Protein AF-A0A3A0BES1-F1 (afdb_monomer_lite)

Foldseek 3Di:
DDDPPQPDDPLLVLCQPDDLDSSDDLVVLLVQLLVCLVVLPLVSLQSSLVSQLVSQQRNPDPPDDSVNSNLVSLLVSLLSQQLSQCVVVVDDSVVSNVRSPDPPDDGDSSSVSSCVSNVDDPDDDPPPPPPDD

Sequence (133 aa):
MTERGGSDLPILDRIMTAGQTLGVSRREISNEISRLASENDIAGMQTLFNAYKNWELREREASVSEEVTEELAYRNFDVVARVADGLEEGDEDLVAMAKAVRRGQGIGKITKFYRNAVSYEPPKQRTDNFYDN

Radius of gyration: 16.31 Å; chains: 1; bounding box: 41×47×42 Å

pLDDT: mean 85.75, std 16.67, range [36.25, 97.94]

Secondary structure (DSSP, 8-state):
-----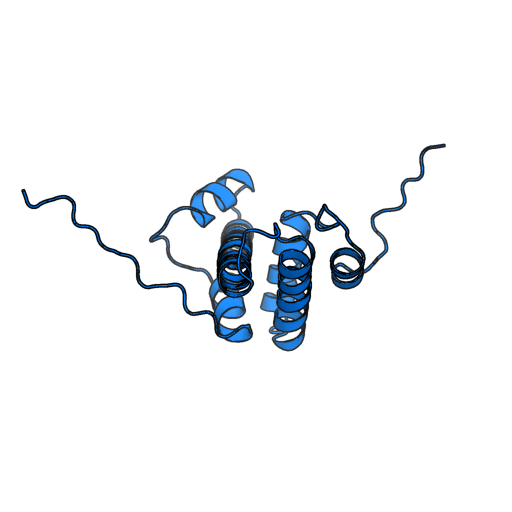-SSS-HHHHHHH-SSS-SS-HHHHHHHHHHHHHHT-HHHHHHHHHHHHHHHHHH--TTS-HHHHHHHHHHHHHHHHHHHHHHHTT--HHHHHHHHHSTTSPP-HHHHHHHHHTT--PPPP--------

Structure (mmCIF, N/CA/C/O backbone):
data_AF-A0A3A0BES1-F1
#
_entry.id   AF-A0A3A0BES1-F1
#
loop_
_atom_site.group_PDB
_atom_site.id
_atom_site.type_symbol
_atom_site.label_atom_id
_atom_site.label_alt_id
_atom_site.label_comp_id
_atom_site.label_asym_id
_atom_site.label_entity_id
_atom_site.label_seq_id
_atom_site.pdbx_PDB_ins_code
_atom_site.Cartn_x
_atom_site.Cartn_y
_atom_site.Cartn_z
_atom_site.occupancy
_atom_site.B_iso_or_equiv
_atom_site.auth_seq_id
_atom_site.auth_comp_id
_atom_site.auth_asym_id
_atom_site.auth_atom_id
_atom_site.pdbx_PDB_model_num
ATOM 1 N N . MET A 1 1 ? 11.349 -34.740 2.207 1.00 36.25 1 MET A N 1
ATOM 2 C CA . MET A 1 1 ? 11.328 -33.690 3.243 1.00 36.25 1 MET A CA 1
ATOM 3 C C . MET A 1 1 ? 11.212 -32.377 2.501 1.00 36.25 1 MET A C 1
ATOM 5 O O . MET A 1 1 ? 12.163 -32.000 1.839 1.00 36.25 1 MET A O 1
ATOM 9 N N . THR A 1 2 ? 10.021 -31.786 2.468 1.00 37.75 2 THR A N 1
ATOM 10 C CA . THR A 1 2 ? 9.768 -30.558 1.703 1.00 37.75 2 THR A CA 1
ATOM 11 C C . THR A 1 2 ? 9.922 -29.389 2.660 1.00 37.75 2 THR A C 1
ATOM 13 O O . THR A 1 2 ? 9.210 -29.323 3.663 1.00 37.75 2 THR A O 1
ATOM 16 N N . GLU A 1 3 ? 10.901 -28.532 2.392 1.00 40.44 3 GLU A N 1
ATOM 17 C CA . GLU A 1 3 ? 11.238 -27.365 3.199 1.00 40.44 3 GLU A CA 1
ATOM 18 C C . GLU A 1 3 ? 10.018 -26.442 3.329 1.00 40.44 3 GLU A C 1
ATOM 20 O O . GLU A 1 3 ? 9.596 -25.780 2.384 1.00 40.44 3 GLU A O 1
ATOM 25 N N . ARG A 1 4 ? 9.421 -26.415 4.524 1.00 41.97 4 ARG A N 1
ATOM 26 C CA . ARG A 1 4 ? 8.535 -25.336 4.966 1.00 41.97 4 ARG A CA 1
ATOM 27 C C . ARG A 1 4 ? 9.425 -24.194 5.455 1.00 41.97 4 ARG A C 1
ATOM 29 O O . ARG A 1 4 ? 9.621 -24.046 6.653 1.00 41.97 4 ARG A O 1
ATOM 36 N N . GLY A 1 5 ? 10.014 -23.446 4.531 1.00 41.59 5 GLY A N 1
ATOM 37 C CA . GLY A 1 5 ? 10.837 -22.277 4.840 1.00 41.59 5 GLY A CA 1
ATOM 38 C C . GLY A 1 5 ? 10.289 -21.058 4.118 1.00 41.59 5 GLY A C 1
ATOM 39 O O . GLY A 1 5 ? 10.740 -20.753 3.023 1.00 41.59 5 GLY A O 1
ATOM 40 N N . GLY A 1 6 ? 9.278 -20.394 4.683 1.00 42.06 6 GLY A N 1
ATOM 41 C CA . GLY A 1 6 ? 8.681 -19.222 4.030 1.00 42.06 6 GLY A CA 1
ATOM 42 C C . GLY A 1 6 ? 8.137 -18.127 4.947 1.00 42.06 6 GLY A C 1
ATOM 43 O O . GLY A 1 6 ? 7.730 -17.093 4.431 1.00 42.06 6 GLY A O 1
ATOM 44 N N . SER A 1 7 ? 8.112 -18.311 6.272 1.00 55.12 7 SER A N 1
ATOM 45 C CA . SER A 1 7 ? 7.360 -17.422 7.177 1.00 55.12 7 SER A CA 1
ATOM 46 C C . SER A 1 7 ? 8.183 -16.599 8.171 1.00 55.12 7 SER A C 1
ATOM 48 O O . SER A 1 7 ? 7.583 -15.803 8.883 1.00 55.12 7 SER A O 1
ATOM 50 N N . ASP A 1 8 ? 9.508 -16.749 8.233 1.00 60.59 8 ASP A N 1
ATOM 51 C CA . ASP A 1 8 ? 10.291 -16.165 9.343 1.00 60.59 8 ASP A CA 1
ATOM 52 C C . ASP A 1 8 ? 10.997 -14.845 8.995 1.00 60.59 8 ASP A C 1
ATOM 54 O O . ASP A 1 8 ? 11.545 -14.185 9.876 1.00 60.59 8 ASP A O 1
ATOM 58 N N . LEU A 1 9 ? 10.983 -14.434 7.723 1.00 66.88 9 LEU A N 1
ATOM 59 C CA . LEU A 1 9 ? 11.556 -13.153 7.308 1.00 66.88 9 LEU A CA 1
ATOM 60 C C . LEU A 1 9 ? 10.520 -12.022 7.434 1.00 66.88 9 LEU A C 1
ATOM 62 O O . LEU A 1 9 ? 9.371 -12.213 7.013 1.00 66.88 9 LEU A O 1
ATOM 66 N N . PRO A 1 10 ? 10.916 -10.839 7.948 1.00 84.12 10 PRO A N 1
ATOM 67 C CA . PRO A 1 10 ? 10.085 -9.641 7.936 1.00 84.12 10 PRO A CA 1
ATOM 68 C C . PRO A 1 10 ? 9.488 -9.361 6.553 1.00 84.12 10 PRO A C 1
ATOM 70 O O . PRO A 1 10 ? 10.116 -9.608 5.520 1.00 84.12 10 PRO A O 1
ATOM 73 N N . ILE A 1 11 ? 8.272 -8.807 6.528 1.00 89.88 11 ILE A N 1
ATOM 74 C CA . ILE A 1 11 ? 7.532 -8.542 5.283 1.00 89.88 11 ILE A CA 1
ATOM 75 C C . ILE A 1 11 ? 8.349 -7.699 4.290 1.00 89.88 11 ILE A C 1
ATOM 77 O O . ILE A 1 11 ? 8.342 -7.975 3.093 1.00 89.88 11 ILE A O 1
ATOM 81 N N . LEU A 1 12 ? 9.116 -6.728 4.796 1.00 86.81 12 LEU A N 1
ATOM 82 C CA . LEU A 1 12 ? 9.978 -5.865 3.991 1.00 86.81 12 LEU A CA 1
ATOM 83 C C . LEU A 1 12 ? 11.079 -6.661 3.290 1.00 86.81 12 LEU A C 1
ATOM 85 O O . LEU A 1 12 ? 11.259 -6.518 2.084 1.00 86.81 12 LEU A O 1
ATOM 89 N N . ASP A 1 13 ? 11.769 -7.542 4.014 1.00 83.06 13 ASP A N 1
ATOM 90 C CA . ASP A 1 13 ? 12.863 -8.343 3.460 1.00 83.06 13 ASP A CA 1
ATOM 91 C C . ASP A 1 13 ? 12.361 -9.276 2.358 1.00 83.06 13 ASP A C 1
ATOM 93 O O . ASP A 1 13 ? 13.021 -9.455 1.333 1.00 83.06 13 ASP A O 1
ATOM 97 N N . ARG A 1 14 ? 11.148 -9.813 2.514 1.00 88.62 14 ARG A N 1
ATOM 98 C CA . ARG A 1 14 ? 10.509 -10.667 1.504 1.00 88.62 14 ARG A CA 1
ATOM 99 C C . ARG A 1 14 ? 10.133 -9.899 0.240 1.00 88.62 14 ARG A C 1
ATOM 101 O O . ARG A 1 14 ? 10.360 -10.408 -0.852 1.00 88.62 14 ARG A O 1
ATOM 108 N N . ILE A 1 15 ? 9.625 -8.673 0.367 1.00 88.25 15 ILE A N 1
ATOM 109 C CA . ILE A 1 15 ? 9.338 -7.803 -0.786 1.00 88.25 15 ILE A CA 1
ATOM 110 C C . ILE A 1 15 ? 10.639 -7.384 -1.493 1.00 88.25 15 ILE A C 1
ATOM 112 O O . ILE A 1 15 ? 10.719 -7.357 -2.723 1.00 88.25 15 ILE A O 1
ATOM 116 N N . MET A 1 16 ? 11.686 -7.070 -0.726 1.00 84.00 16 MET A N 1
ATOM 117 C CA . MET A 1 16 ? 12.967 -6.616 -1.274 1.00 84.00 16 MET A CA 1
ATOM 118 C C . MET A 1 16 ? 13.737 -7.729 -1.994 1.00 84.00 16 MET A C 1
ATOM 120 O O . MET A 1 16 ? 14.406 -7.452 -2.986 1.00 84.00 16 MET A O 1
ATOM 124 N N . THR A 1 17 ? 13.632 -8.974 -1.526 1.00 86.00 17 THR A N 1
ATOM 125 C CA . THR A 1 17 ? 14.331 -10.141 -2.103 1.00 86.00 17 THR A CA 1
ATOM 126 C C . THR A 1 17 ? 13.507 -10.913 -3.137 1.00 86.00 17 THR A C 1
ATOM 128 O O . THR A 1 17 ? 14.032 -11.805 -3.804 1.00 86.00 17 THR A O 1
ATOM 131 N N . ALA A 1 18 ? 12.228 -10.568 -3.295 1.00 84.19 18 ALA A N 1
ATOM 132 C CA . ALA A 1 18 ? 11.333 -11.151 -4.285 1.00 84.19 18 ALA A CA 1
ATOM 133 C C . ALA A 1 18 ? 11.809 -10.918 -5.733 1.00 84.19 18 ALA A C 1
ATOM 135 O O . ALA A 1 18 ? 12.328 -9.855 -6.065 1.00 84.19 18 ALA A O 1
ATOM 136 N N . GLY A 1 19 ? 11.582 -11.903 -6.607 1.00 82.25 19 GLY A N 1
ATOM 137 C CA . GLY A 1 19 ? 11.711 -11.755 -8.064 1.00 82.25 19 GLY A CA 1
ATOM 138 C C . GLY A 1 19 ? 10.352 -11.478 -8.710 1.00 82.25 19 GLY A C 1
ATOM 139 O O . GLY A 1 19 ? 9.564 -10.695 -8.184 1.00 82.25 19 GLY A O 1
ATOM 140 N N . GLN A 1 20 ? 10.027 -12.224 -9.770 1.00 79.69 20 GLN A N 1
ATOM 141 C CA . GLN A 1 20 ? 8.778 -12.092 -10.545 1.00 79.69 20 GLN A CA 1
ATOM 142 C C . GLN A 1 20 ? 7.482 -12.129 -9.714 1.00 79.69 20 GLN A C 1
ATOM 144 O O . GLN A 1 20 ? 6.439 -11.658 -10.157 1.00 79.69 20 GLN A O 1
ATOM 149 N N . THR A 1 21 ? 7.518 -12.698 -8.509 1.00 87.19 21 THR A N 1
ATOM 150 C CA . THR A 1 21 ? 6.402 -12.669 -7.560 1.00 87.19 21 THR A CA 1
ATOM 151 C C 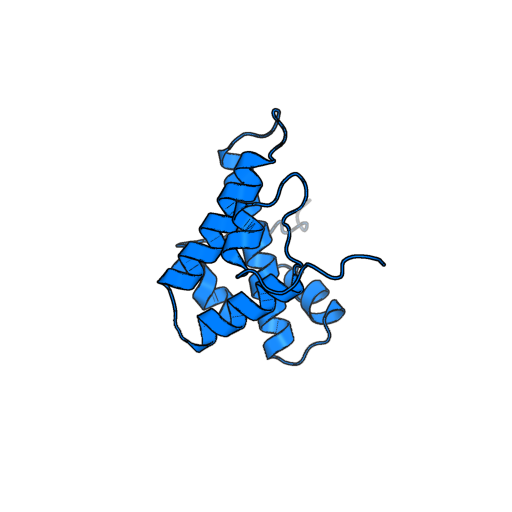. THR A 1 21 ? 6.797 -11.900 -6.310 1.00 87.19 21 THR A C 1
ATOM 153 O O . THR A 1 21 ? 7.832 -12.222 -5.733 1.00 87.19 21 THR A O 1
ATOM 156 N N . LEU A 1 22 ? 5.923 -11.009 -5.832 1.00 84.38 22 LEU A N 1
ATOM 157 C CA . LEU A 1 22 ? 6.085 -10.099 -4.683 1.00 84.38 22 LEU A CA 1
ATOM 158 C C . LEU A 1 22 ? 6.506 -10.750 -3.344 1.00 84.38 22 LEU A C 1
ATOM 160 O O . LEU A 1 22 ? 6.796 -10.052 -2.378 1.00 84.38 22 LEU A O 1
ATOM 164 N N . GLY A 1 23 ? 6.543 -12.082 -3.247 1.00 86.19 23 GLY A N 1
ATOM 165 C CA . GLY A 1 23 ? 7.045 -12.814 -2.076 1.00 86.19 23 GLY A CA 1
ATOM 166 C C . GLY A 1 23 ? 6.135 -12.755 -0.843 1.00 86.19 23 GLY A C 1
ATOM 167 O O . GLY A 1 23 ? 6.361 -13.491 0.119 1.00 86.19 23 GLY A O 1
ATOM 168 N N . VAL A 1 24 ? 5.090 -11.926 -0.879 1.00 89.75 24 VAL A N 1
ATOM 169 C CA . VAL A 1 24 ? 4.070 -11.744 0.160 1.00 89.75 24 VAL A CA 1
ATOM 170 C C . VAL A 1 24 ? 2.677 -11.741 -0.467 1.00 89.75 24 VAL A C 1
ATOM 172 O O . VAL A 1 24 ? 2.483 -11.333 -1.614 1.00 89.75 24 VAL A O 1
ATOM 175 N N . SER A 1 25 ? 1.690 -12.217 0.282 1.00 90.81 25 SER A N 1
ATOM 176 C CA . SER A 1 25 ? 0.290 -12.188 -0.127 1.00 90.81 25 SER A CA 1
ATOM 177 C C . SER A 1 25 ? -0.348 -10.825 0.139 1.00 90.81 25 SER A C 1
ATOM 179 O O . SER A 1 25 ? 0.062 -10.076 1.026 1.00 90.81 25 SER A O 1
ATOM 181 N N . ARG A 1 26 ? -1.440 -10.526 -0.574 1.00 89.44 26 ARG A N 1
ATOM 182 C CA . ARG A 1 26 ? -2.255 -9.332 -0.304 1.00 89.44 26 ARG A CA 1
ATOM 183 C C . ARG A 1 26 ? -2.718 -9.270 1.150 1.00 89.44 26 ARG A C 1
ATOM 185 O O . ARG A 1 26 ? -2.700 -8.199 1.736 1.00 89.44 26 ARG A O 1
ATOM 192 N N . ARG A 1 27 ? -3.106 -10.412 1.724 1.00 90.12 27 ARG A N 1
ATOM 193 C CA . ARG A 1 27 ? -3.573 -10.497 3.110 1.00 90.12 27 ARG A CA 1
ATOM 194 C C . ARG A 1 27 ? -2.480 -10.104 4.101 1.00 90.12 27 ARG A C 1
ATOM 196 O O . ARG A 1 27 ? -2.767 -9.407 5.064 1.00 90.12 27 ARG A O 1
ATOM 203 N N . GLU A 1 28 ? -1.238 -10.516 3.856 1.00 93.12 28 GLU A N 1
ATOM 204 C CA . GLU A 1 28 ? -0.098 -10.096 4.679 1.00 93.12 28 GLU A CA 1
ATOM 205 C C . GLU A 1 28 ? 0.122 -8.585 4.595 1.00 93.12 28 GLU A C 1
ATOM 207 O O . GLU A 1 28 ? 0.277 -7.944 5.630 1.00 93.12 28 GLU A O 1
ATOM 212 N N . ILE A 1 29 ? 0.046 -8.003 3.394 1.00 94.81 29 ILE A N 1
ATOM 213 C CA . ILE A 1 29 ? 0.152 -6.548 3.223 1.00 94.81 29 ILE A CA 1
ATOM 214 C C . ILE A 1 29 ? -1.014 -5.835 3.920 1.00 94.81 29 ILE A C 1
ATOM 216 O O . ILE A 1 29 ? -0.777 -4.890 4.660 1.00 94.81 29 ILE A O 1
ATOM 220 N N . SER A 1 30 ? -2.262 -6.282 3.745 1.00 95.12 30 SER A N 1
ATOM 221 C CA . SER A 1 30 ? -3.424 -5.682 4.414 1.00 95.12 30 SER A CA 1
ATOM 222 C C . SER A 1 30 ? -3.289 -5.722 5.937 1.00 95.12 30 SER A C 1
ATOM 224 O O . SER A 1 30 ? -3.522 -4.706 6.582 1.00 95.12 30 SER A O 1
ATOM 226 N N . ASN A 1 31 ? -2.857 -6.852 6.507 1.00 94.81 31 ASN A N 1
ATOM 227 C CA . ASN A 1 31 ? -2.619 -6.972 7.947 1.00 94.81 31 ASN A CA 1
ATOM 228 C C . ASN A 1 31 ? -1.524 -6.013 8.428 1.00 94.81 31 ASN A C 1
ATOM 230 O O . ASN A 1 31 ? -1.677 -5.381 9.471 1.00 94.81 31 ASN A O 1
ATOM 234 N N . GLU A 1 32 ? -0.434 -5.893 7.669 1.00 96.50 32 GLU A N 1
ATOM 235 C CA . GLU A 1 32 ? 0.659 -4.989 8.017 1.00 96.50 32 GLU A CA 1
ATOM 236 C C . GLU A 1 32 ? 0.228 -3.521 7.925 1.00 96.50 32 GLU A C 1
ATOM 238 O O . GLU A 1 32 ? 0.516 -2.738 8.827 1.00 96.50 32 GLU A O 1
ATOM 243 N N . ILE A 1 33 ? -0.538 -3.145 6.895 1.00 96.94 33 ILE A N 1
ATOM 244 C CA . ILE A 1 33 ? -1.114 -1.800 6.777 1.00 96.94 33 ILE A CA 1
ATOM 245 C C . ILE A 1 33 ? -2.033 -1.513 7.977 1.00 96.94 33 ILE A C 1
ATOM 247 O O . ILE A 1 33 ? -1.930 -0.434 8.564 1.00 96.94 33 ILE A O 1
ATOM 251 N N . SER A 1 34 ? -2.895 -2.458 8.374 1.00 96.94 34 SER A N 1
ATOM 252 C CA . SER A 1 34 ? -3.751 -2.313 9.561 1.00 96.94 34 SER A CA 1
ATOM 253 C C . SER A 1 34 ? -2.933 -2.099 10.833 1.00 96.94 34 SER A C 1
ATOM 255 O O . SER A 1 34 ? -3.238 -1.192 11.610 1.00 96.94 34 SER A O 1
ATOM 257 N N . ARG A 1 35 ? -1.871 -2.893 11.031 1.00 97.50 35 ARG A N 1
ATOM 258 C CA . ARG A 1 35 ? -0.962 -2.777 12.178 1.00 97.50 35 ARG A CA 1
ATOM 259 C C . ARG A 1 35 ? -0.316 -1.392 12.223 1.00 97.50 35 ARG A C 1
ATOM 261 O O . ARG A 1 35 ? -0.475 -0.682 13.214 1.00 97.50 35 ARG A O 1
ATOM 268 N N . LEU A 1 36 ? 0.318 -0.973 11.128 1.00 97.94 36 LEU A N 1
ATOM 269 C CA . LEU A 1 36 ? 0.983 0.329 11.005 1.00 97.94 36 LEU A CA 1
ATOM 270 C C . LEU A 1 36 ? 0.015 1.497 11.235 1.00 97.94 36 LEU A C 1
ATOM 272 O O . LEU A 1 36 ? 0.345 2.447 11.942 1.00 97.94 36 LEU A O 1
ATOM 276 N N . ALA A 1 37 ? -1.206 1.412 10.699 1.00 97.50 37 ALA A N 1
ATOM 277 C CA . ALA A 1 37 ? -2.240 2.417 10.927 1.00 97.50 37 ALA A CA 1
ATOM 278 C C . ALA A 1 37 ? -2.703 2.459 12.393 1.00 97.50 37 ALA A C 1
ATOM 280 O O . ALA A 1 37 ? -2.933 3.541 12.930 1.00 97.50 37 ALA A O 1
ATOM 281 N N . SER A 1 38 ? -2.817 1.305 13.061 1.00 97.12 38 SER A N 1
ATOM 282 C CA . SER A 1 38 ? -3.179 1.233 14.484 1.00 97.12 38 SER A CA 1
ATOM 283 C C . SER A 1 38 ? -2.106 1.837 15.399 1.00 97.12 38 SER A C 1
ATOM 285 O O . SER A 1 38 ? -2.428 2.460 16.409 1.00 97.12 38 SER A O 1
ATOM 287 N N . GLU A 1 39 ? -0.839 1.717 15.000 1.00 97.69 39 GLU A N 1
ATOM 288 C CA . GLU A 1 39 ? 0.323 2.256 15.710 1.00 97.69 39 GLU A CA 1
ATOM 289 C C . GLU A 1 39 ? 0.626 3.719 15.335 1.00 97.69 39 GLU A C 1
ATOM 291 O O . GLU A 1 39 ? 1.465 4.353 15.970 1.00 97.69 39 GLU A O 1
ATOM 296 N N . ASN A 1 40 ? -0.075 4.281 14.341 1.00 96.94 40 ASN A N 1
ATOM 297 C CA . ASN A 1 40 ? 0.240 5.568 13.707 1.00 96.94 40 ASN A CA 1
ATOM 298 C C . ASN A 1 40 ? 1.690 5.648 13.178 1.00 96.94 40 ASN A C 1
ATOM 300 O O . ASN A 1 40 ? 2.301 6.719 13.169 1.00 96.94 40 ASN A O 1
ATOM 304 N N . ASP A 1 41 ? 2.242 4.525 12.711 1.00 97.75 41 ASP A N 1
ATOM 305 C CA . ASP A 1 41 ? 3.613 4.437 12.205 1.00 97.75 41 ASP A CA 1
ATOM 306 C C . ASP A 1 41 ? 3.709 4.898 10.740 1.00 97.75 41 ASP A C 1
ATOM 308 O O . ASP A 1 41 ? 3.601 4.121 9.784 1.00 97.75 41 ASP A O 1
ATOM 312 N N . ILE A 1 42 ? 3.883 6.210 10.562 1.00 97.31 42 ILE A N 1
ATOM 313 C CA . ILE A 1 42 ? 4.011 6.845 9.241 1.00 97.31 42 ILE A CA 1
ATOM 314 C C . ILE A 1 42 ? 5.275 6.357 8.522 1.00 97.31 42 ILE A C 1
ATOM 316 O O . ILE A 1 42 ? 5.232 6.088 7.320 1.00 97.31 42 ILE A O 1
ATOM 320 N N . ALA A 1 43 ? 6.390 6.218 9.243 1.00 96.75 43 ALA A N 1
ATOM 321 C CA . ALA A 1 43 ? 7.666 5.816 8.658 1.00 96.75 43 ALA A CA 1
ATOM 322 C C . ALA A 1 43 ? 7.618 4.360 8.172 1.00 96.75 43 ALA A C 1
ATOM 324 O O . ALA A 1 43 ? 8.084 4.055 7.070 1.00 96.75 43 ALA A O 1
ATOM 325 N N . GLY A 1 44 ? 6.998 3.470 8.948 1.00 96.94 44 GLY A N 1
ATOM 326 C CA . GLY A 1 44 ? 6.751 2.088 8.554 1.00 96.94 44 GLY A CA 1
ATOM 327 C C . GLY A 1 44 ? 5.826 1.986 7.340 1.00 96.94 44 GLY A C 1
ATOM 328 O O . GLY A 1 44 ? 6.140 1.254 6.402 1.00 96.94 44 GLY A O 1
ATOM 329 N N . MET A 1 45 ? 4.753 2.785 7.280 1.00 97.94 45 MET A N 1
ATOM 330 C CA . MET A 1 45 ? 3.856 2.835 6.113 1.00 97.94 45 MET A CA 1
ATOM 331 C C . MET A 1 45 ? 4.578 3.280 4.838 1.00 97.94 45 MET A C 1
ATOM 333 O O . MET A 1 45 ? 4.437 2.652 3.787 1.00 97.94 45 MET A O 1
ATOM 337 N N . GLN A 1 46 ? 5.392 4.333 4.932 1.00 97.62 46 GLN A N 1
ATOM 338 C CA . GLN A 1 46 ? 6.218 4.803 3.819 1.00 97.62 46 GLN A CA 1
ATOM 339 C C . GLN A 1 46 ? 7.224 3.740 3.381 1.00 97.62 46 GLN A C 1
ATOM 341 O O . GLN A 1 46 ? 7.399 3.510 2.186 1.00 97.62 46 GLN A O 1
ATOM 346 N N . THR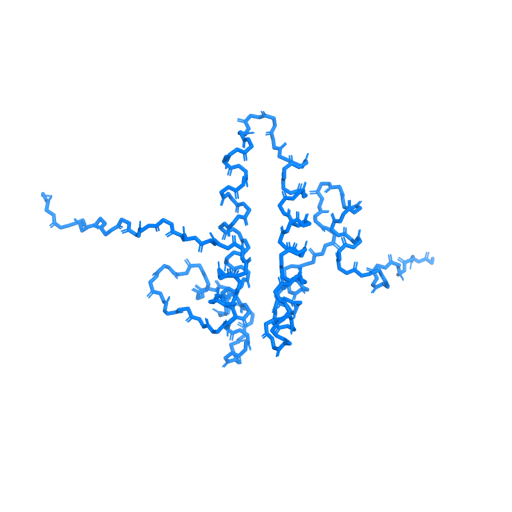 A 1 47 ? 7.861 3.064 4.337 1.00 97.06 47 THR A N 1
ATOM 347 C CA . THR A 1 47 ? 8.837 2.005 4.056 1.00 97.06 47 THR A CA 1
ATOM 348 C C . THR A 1 47 ? 8.181 0.820 3.349 1.00 97.06 47 THR A C 1
ATOM 350 O O . THR A 1 47 ? 8.700 0.353 2.335 1.00 97.06 47 THR A O 1
ATOM 353 N N . LEU A 1 48 ? 7.012 0.378 3.821 1.00 96.94 48 LEU A N 1
ATOM 354 C CA . LEU A 1 48 ? 6.246 -0.704 3.204 1.00 96.94 48 LEU A CA 1
ATOM 355 C C . LEU A 1 48 ? 5.810 -0.352 1.777 1.00 96.94 48 LEU A C 1
ATOM 357 O O . LEU A 1 48 ? 6.003 -1.151 0.858 1.00 96.94 48 LEU A O 1
ATOM 361 N N . PHE A 1 49 ? 5.266 0.850 1.574 1.00 97.25 49 PHE A N 1
ATOM 362 C CA . PHE A 1 49 ? 4.870 1.308 0.246 1.00 97.25 49 PHE A CA 1
ATOM 363 C C . PHE A 1 49 ? 6.069 1.425 -0.701 1.00 97.25 49 PHE A C 1
ATOM 365 O O . PHE A 1 49 ? 5.997 0.963 -1.837 1.00 97.25 49 PHE A O 1
ATOM 372 N N . ASN A 1 50 ? 7.189 1.985 -0.243 1.00 96.12 50 ASN A N 1
ATOM 373 C CA . ASN A 1 50 ? 8.392 2.113 -1.062 1.00 96.12 50 ASN A CA 1
ATOM 374 C C . ASN A 1 50 ? 8.976 0.747 -1.436 1.00 96.12 50 ASN A C 1
ATOM 376 O O . ASN A 1 50 ? 9.395 0.568 -2.576 1.00 96.12 50 ASN A O 1
ATOM 380 N N . ALA A 1 51 ? 8.964 -0.229 -0.523 1.00 95.31 51 ALA A N 1
ATOM 381 C CA . ALA A 1 51 ? 9.379 -1.594 -0.835 1.00 95.31 51 ALA A CA 1
ATOM 382 C C . ALA A 1 51 ? 8.506 -2.192 -1.950 1.00 95.31 51 ALA A C 1
ATOM 384 O O . ALA A 1 51 ? 9.034 -2.709 -2.935 1.00 95.31 51 ALA A O 1
ATOM 385 N N . TYR A 1 52 ? 7.182 -2.053 -1.835 1.00 95.44 52 TYR A N 1
ATOM 386 C CA . TYR A 1 52 ? 6.234 -2.501 -2.856 1.00 95.44 52 TYR A CA 1
ATOM 387 C C . TYR A 1 52 ? 6.438 -1.789 -4.203 1.00 95.44 52 TYR A C 1
ATOM 389 O O . TYR A 1 52 ? 6.556 -2.442 -5.236 1.00 95.44 52 TYR A O 1
ATOM 397 N N . LYS A 1 53 ? 6.550 -0.456 -4.196 1.00 96.19 53 LYS A N 1
ATOM 398 C CA . LYS A 1 53 ? 6.775 0.354 -5.401 1.00 96.19 53 LYS A CA 1
ATOM 399 C C . LYS A 1 53 ? 8.084 -0.014 -6.099 1.00 96.19 53 LYS A C 1
ATOM 401 O O . LYS A 1 53 ? 8.120 -0.140 -7.317 1.00 96.19 53 LYS A O 1
ATOM 406 N N . ASN A 1 54 ? 9.156 -0.221 -5.337 1.00 95.06 54 ASN A N 1
ATOM 407 C CA . ASN A 1 54 ? 10.451 -0.615 -5.887 1.00 95.06 54 ASN A CA 1
ATOM 408 C C . ASN A 1 54 ? 10.426 -2.033 -6.473 1.00 95.06 54 ASN A C 1
ATOM 410 O O . ASN A 1 54 ? 11.159 -2.308 -7.421 1.00 95.06 54 ASN A O 1
ATOM 414 N N . TRP A 1 55 ? 9.603 -2.933 -5.924 1.00 94.75 55 TRP A N 1
ATOM 415 C CA . TRP A 1 55 ? 9.340 -4.233 -6.540 1.00 94.75 55 TRP A CA 1
ATOM 416 C C . TRP A 1 55 ? 8.598 -4.072 -7.876 1.00 94.75 55 TRP A C 1
ATOM 418 O O . TRP A 1 55 ? 9.096 -4.568 -8.883 1.00 94.75 55 TRP A O 1
ATOM 428 N N . GLU A 1 56 ? 7.505 -3.300 -7.922 1.00 94.06 56 GLU A N 1
ATOM 429 C CA . GLU A 1 56 ? 6.765 -3.014 -9.170 1.00 94.06 56 GLU A CA 1
ATOM 430 C C . GLU A 1 56 ? 7.685 -2.414 -10.248 1.00 94.06 56 GLU A C 1
ATOM 432 O O . GLU A 1 56 ? 7.697 -2.868 -11.387 1.00 94.06 56 GLU A O 1
ATOM 437 N N . LEU A 1 57 ? 8.520 -1.430 -9.889 1.00 94.25 57 LEU A N 1
ATOM 438 C CA . LEU A 1 57 ? 9.465 -0.791 -10.813 1.00 94.25 57 LEU A CA 1
ATOM 439 C C . LEU A 1 57 ? 10.539 -1.743 -11.341 1.00 94.25 57 LEU A C 1
ATOM 441 O O . LEU A 1 57 ? 10.951 -1.615 -12.492 1.00 94.25 57 LEU A O 1
ATOM 445 N N . ARG A 1 58 ? 11.012 -2.674 -10.508 1.00 93.56 58 ARG A N 1
ATOM 446 C CA . ARG A 1 58 ? 12.028 -3.657 -10.897 1.00 93.56 58 ARG A CA 1
ATOM 447 C C . ARG A 1 58 ? 11.459 -4.717 -11.834 1.00 93.56 58 ARG A C 1
ATOM 449 O O . ARG A 1 58 ? 12.132 -5.095 -12.788 1.00 93.56 58 ARG A O 1
ATOM 456 N N . GLU A 1 59 ? 10.247 -5.186 -11.555 1.00 92.75 59 GLU A N 1
ATOM 457 C CA . GLU A 1 59 ? 9.600 -6.269 -12.304 1.00 92.75 59 GLU A CA 1
ATOM 458 C C . GLU A 1 59 ? 8.713 -5.759 -13.453 1.00 92.75 59 GLU A C 1
ATOM 460 O O . GLU A 1 59 ? 8.054 -6.555 -14.125 1.00 92.75 59 GLU A O 1
ATOM 465 N N . ARG A 1 60 ? 8.691 -4.442 -13.702 1.00 92.88 60 ARG A N 1
ATOM 466 C CA . ARG A 1 60 ? 7.898 -3.844 -14.780 1.00 92.88 60 ARG A CA 1
ATOM 467 C C . ARG A 1 60 ? 8.265 -4.429 -16.138 1.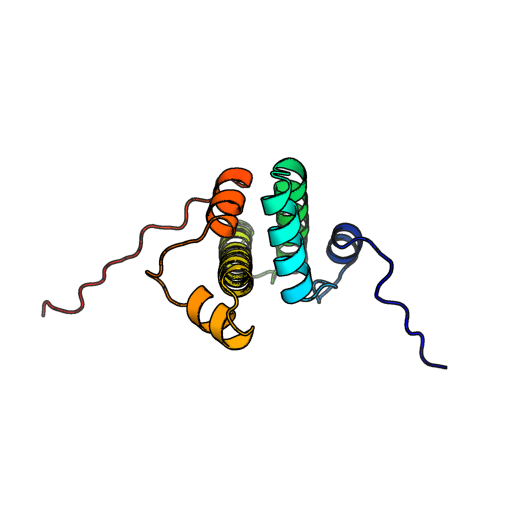00 92.88 60 ARG A C 1
ATOM 469 O O . ARG A 1 60 ? 9.432 -4.665 -16.458 1.00 92.88 60 ARG A O 1
ATOM 476 N N . GLU A 1 61 ? 7.265 -4.554 -17.001 1.00 90.50 61 GLU A N 1
ATOM 477 C CA . GLU A 1 61 ? 7.512 -4.839 -18.409 1.00 90.50 61 GLU A CA 1
ATOM 478 C C . GLU A 1 61 ? 8.298 -3.687 -19.052 1.00 90.50 61 GLU A C 1
ATOM 480 O O . GLU A 1 61 ? 8.026 -2.508 -18.811 1.00 90.50 61 GLU A O 1
ATOM 485 N N . ALA A 1 62 ? 9.256 -4.013 -19.924 1.00 89.81 62 ALA A N 1
ATOM 486 C CA . ALA A 1 62 ? 10.118 -3.013 -20.559 1.00 89.81 62 ALA A CA 1
ATOM 487 C C . ALA A 1 62 ? 9.339 -1.958 -21.374 1.00 89.81 62 ALA A C 1
ATOM 489 O O . ALA A 1 62 ? 9.815 -0.835 -21.538 1.00 89.81 62 ALA A O 1
ATOM 490 N N . SER A 1 63 ? 8.148 -2.310 -21.868 1.00 93.44 63 SER A N 1
ATOM 491 C CA . SER A 1 63 ? 7.229 -1.436 -22.609 1.00 93.44 63 SER A CA 1
ATOM 492 C C . SER A 1 63 ? 6.439 -0.457 -21.737 1.00 93.44 63 SER A C 1
ATOM 494 O O . SER A 1 63 ? 5.814 0.453 -22.278 1.00 93.44 63 SER A O 1
ATOM 496 N N . VAL A 1 64 ? 6.435 -0.632 -20.415 1.00 93.31 64 VAL A N 1
ATOM 497 C CA . VAL A 1 64 ? 5.708 0.228 -19.476 1.00 93.31 64 VAL A CA 1
ATOM 498 C C . VAL A 1 64 ? 6.675 1.252 -18.894 1.00 93.31 64 VAL A C 1
ATOM 500 O O . VAL A 1 64 ? 7.763 0.899 -18.436 1.00 93.31 64 VAL A O 1
ATOM 503 N N . SER A 1 65 ? 6.301 2.533 -18.925 1.00 95.44 65 SER A N 1
ATOM 504 C CA . SER A 1 65 ? 7.128 3.594 -18.348 1.00 95.44 65 SER A CA 1
ATOM 505 C C . SER A 1 65 ? 7.166 3.506 -16.821 1.00 95.44 65 SER A C 1
ATOM 507 O O . SER A 1 65 ? 6.269 2.952 -16.179 1.00 95.44 65 SER A O 1
ATOM 509 N N . GLU A 1 66 ? 8.209 4.081 -16.226 1.00 95.69 66 GLU A N 1
ATOM 510 C CA . GLU A 1 66 ? 8.329 4.165 -14.767 1.00 95.69 66 GLU A CA 1
ATOM 511 C C . GLU A 1 66 ? 7.170 4.956 -14.163 1.00 95.69 66 GLU A C 1
ATOM 513 O O . GLU A 1 66 ? 6.547 4.469 -13.232 1.00 95.69 66 GLU A O 1
ATOM 518 N N . GLU A 1 67 ? 6.794 6.090 -14.760 1.00 94.44 67 GLU A N 1
ATOM 519 C CA . GLU A 1 67 ? 5.649 6.905 -14.327 1.00 94.44 67 GLU A CA 1
ATOM 520 C C . GLU A 1 67 ? 4.344 6.095 -14.262 1.00 94.44 67 GLU A C 1
ATOM 522 O O . GLU A 1 67 ? 3.673 6.076 -13.233 1.00 94.44 67 GLU A O 1
ATOM 527 N N . VAL A 1 68 ? 4.022 5.338 -15.319 1.00 94.75 68 VAL A N 1
ATOM 528 C CA . VAL A 1 68 ? 2.829 4.474 -15.337 1.00 94.75 68 VAL A CA 1
ATOM 529 C C . VAL A 1 68 ? 2.926 3.383 -14.270 1.00 94.75 68 VAL A C 1
ATOM 531 O O . VAL A 1 68 ? 1.930 3.041 -13.634 1.00 94.75 68 VAL A O 1
ATOM 534 N N . THR A 1 69 ? 4.122 2.840 -14.049 1.00 95.38 69 THR A N 1
ATOM 535 C CA . THR A 1 69 ? 4.352 1.817 -13.022 1.00 95.38 69 THR A CA 1
ATOM 536 C C . THR A 1 69 ? 4.167 2.387 -11.615 1.00 95.38 69 THR A C 1
ATOM 538 O O . THR A 1 69 ? 3.540 1.747 -10.773 1.00 95.38 69 THR A O 1
ATOM 541 N N . GLU A 1 70 ? 4.642 3.606 -11.352 1.00 95.19 70 GLU A N 1
ATOM 542 C CA . GLU A 1 70 ? 4.434 4.282 -10.072 1.00 95.19 70 GLU A CA 1
ATOM 543 C C . GLU A 1 70 ? 2.949 4.562 -9.823 1.00 95.19 70 GLU A C 1
ATOM 545 O O . GLU A 1 70 ? 2.440 4.256 -8.742 1.00 95.19 70 GLU A O 1
ATOM 550 N N . GLU A 1 71 ? 2.223 5.067 -10.824 1.00 93.44 71 GLU A N 1
ATOM 551 C CA . GLU A 1 71 ? 0.773 5.263 -10.726 1.00 93.44 71 GLU A CA 1
ATOM 552 C C . GLU A 1 71 ? 0.035 3.952 -10.427 1.00 93.44 71 GLU A C 1
ATOM 554 O O . GLU A 1 71 ? -0.878 3.917 -9.593 1.00 93.44 71 GLU A O 1
ATOM 559 N N . LEU A 1 72 ? 0.424 2.857 -11.087 1.00 92.44 72 LEU A N 1
ATOM 560 C CA . LEU A 1 72 ? -0.122 1.530 -10.812 1.00 92.44 72 LEU A CA 1
ATOM 561 C C . LEU A 1 72 ? 0.201 1.077 -9.389 1.00 92.44 72 LEU A C 1
ATOM 563 O O . LEU A 1 72 ? -0.696 0.571 -8.716 1.00 92.44 72 LEU A O 1
ATOM 567 N N . ALA A 1 73 ? 1.418 1.317 -8.899 1.00 95.19 73 ALA A N 1
ATOM 568 C CA . ALA A 1 73 ? 1.803 0.968 -7.539 1.00 95.19 73 ALA A CA 1
ATOM 569 C C . ALA A 1 73 ? 0.931 1.699 -6.505 1.00 95.19 73 ALA A C 1
ATOM 571 O O . ALA A 1 73 ? 0.369 1.062 -5.613 1.00 95.19 73 ALA A O 1
ATOM 572 N N . TYR A 1 74 ? 0.737 3.014 -6.658 1.00 95.38 74 TYR A N 1
ATOM 573 C CA . TYR A 1 74 ? -0.173 3.789 -5.809 1.00 95.38 74 TYR A CA 1
ATOM 574 C C . TYR A 1 74 ? -1.606 3.250 -5.857 1.00 95.38 74 TYR A C 1
ATOM 576 O O . TYR A 1 74 ? -2.235 3.027 -4.823 1.00 95.38 74 TYR A O 1
ATOM 584 N N . ARG A 1 75 ? -2.134 2.991 -7.057 1.00 93.06 75 ARG A N 1
ATOM 585 C CA . ARG A 1 75 ? -3.504 2.487 -7.225 1.00 93.06 75 ARG A CA 1
ATOM 586 C C . ARG A 1 75 ? -3.697 1.097 -6.627 1.00 93.06 75 ARG A C 1
ATOM 588 O O . ARG A 1 75 ? -4.721 0.854 -5.991 1.00 93.06 75 ARG A O 1
ATOM 595 N N . ASN A 1 76 ? -2.748 0.193 -6.836 1.00 93.31 76 ASN A N 1
ATOM 596 C CA . ASN A 1 76 ? -2.812 -1.164 -6.312 1.00 93.31 76 ASN A CA 1
ATOM 597 C C . ASN A 1 76 ? -2.737 -1.147 -4.787 1.00 93.31 76 ASN A C 1
ATOM 599 O O . ASN A 1 76 ? -3.573 -1.767 -4.130 1.00 93.31 76 ASN A O 1
ATOM 603 N N . PHE A 1 77 ? -1.803 -0.383 -4.221 1.00 94.81 77 PHE A N 1
ATOM 604 C CA . PHE A 1 77 ? -1.641 -0.286 -2.776 1.00 94.81 77 PHE A CA 1
ATOM 605 C C . PHE A 1 77 ? -2.844 0.394 -2.101 1.00 94.81 77 PHE A C 1
ATOM 607 O O . PHE A 1 77 ? -3.291 -0.064 -1.050 1.00 94.81 77 PHE A O 1
ATOM 614 N N . ASP A 1 78 ? -3.459 1.396 -2.743 1.00 94.62 78 ASP A N 1
ATOM 615 C CA . ASP A 1 78 ? -4.726 1.990 -2.292 1.00 94.62 78 ASP A CA 1
ATOM 616 C C . ASP A 1 78 ? -5.853 0.953 -2.216 1.00 94.62 78 ASP A C 1
ATOM 618 O O . ASP A 1 78 ? -6.594 0.915 -1.236 1.00 94.62 78 ASP A O 1
ATOM 622 N N . VAL A 1 79 ? -5.967 0.059 -3.205 1.00 94.19 79 VAL A N 1
ATOM 623 C CA . VAL A 1 79 ? -6.943 -1.042 -3.151 1.00 94.19 79 VAL A CA 1
ATOM 624 C C . VAL A 1 79 ? -6.656 -1.961 -1.964 1.00 94.19 79 VAL A C 1
ATOM 626 O O . VAL A 1 79 ? -7.592 -2.335 -1.263 1.00 94.19 79 VAL A O 1
ATOM 629 N N . VAL A 1 80 ? -5.392 -2.297 -1.691 1.00 95.31 80 VAL A N 1
ATOM 630 C CA . VAL A 1 80 ? -5.028 -3.132 -0.531 1.00 95.31 80 VAL A CA 1
ATOM 631 C C . VAL A 1 80 ? -5.376 -2.447 0.796 1.00 95.31 80 VAL A C 1
ATOM 633 O O . VAL A 1 80 ? -5.899 -3.106 1.697 1.00 95.31 80 VAL A O 1
ATOM 636 N N . ALA A 1 81 ? -5.168 -1.133 0.905 1.00 96.19 81 ALA A N 1
ATOM 637 C CA . ALA A 1 81 ? -5.567 -0.357 2.079 1.00 96.19 81 ALA A CA 1
ATOM 638 C C . ALA A 1 81 ? -7.097 -0.312 2.257 1.00 96.19 81 ALA A C 1
ATOM 640 O O . ALA A 1 81 ? -7.599 -0.438 3.373 1.00 96.19 81 ALA A O 1
ATOM 641 N N . ARG A 1 82 ? -7.860 -0.231 1.159 1.00 95.44 82 ARG A N 1
ATOM 642 C CA . ARG A 1 82 ? -9.332 -0.305 1.196 1.00 95.44 82 ARG A CA 1
ATOM 643 C C . ARG A 1 82 ? -9.842 -1.695 1.574 1.00 95.44 82 ARG A C 1
ATOM 645 O O . ARG A 1 82 ? -10.877 -1.800 2.223 1.00 95.44 82 ARG A O 1
ATOM 652 N N . VAL A 1 83 ? -9.126 -2.758 1.196 1.00 95.19 83 VAL A N 1
ATOM 653 C CA . VAL A 1 83 ? -9.408 -4.113 1.699 1.00 95.19 83 VAL A CA 1
ATOM 654 C C . VAL A 1 83 ? -9.180 -4.166 3.207 1.00 95.19 83 VAL A C 1
ATOM 656 O O . VAL A 1 83 ? -10.026 -4.693 3.920 1.00 95.19 83 VAL A O 1
ATOM 659 N N . ALA A 1 84 ? -8.085 -3.580 3.697 1.00 96.38 84 ALA A N 1
ATOM 660 C CA . ALA A 1 84 ? -7.791 -3.523 5.126 1.00 96.38 84 ALA A CA 1
ATOM 661 C C . ALA A 1 84 ? -8.890 -2.789 5.919 1.00 96.38 84 ALA A C 1
ATOM 663 O O . ALA A 1 84 ? -9.291 -3.278 6.971 1.00 96.38 84 ALA A O 1
ATOM 664 N N . ASP A 1 85 ? -9.442 -1.688 5.389 1.00 95.88 85 ASP A N 1
ATOM 665 C CA . ASP A 1 85 ? -10.617 -1.029 5.984 1.00 95.88 85 ASP A CA 1
ATOM 666 C C . ASP A 1 85 ? -11.824 -1.978 6.090 1.00 95.88 85 ASP A C 1
ATOM 668 O O . ASP A 1 85 ? -12.429 -2.072 7.152 1.00 95.88 85 ASP A O 1
ATOM 672 N N . GLY A 1 86 ? -12.164 -2.709 5.021 1.00 93.88 86 GLY A N 1
ATOM 673 C CA . GLY A 1 86 ? -13.291 -3.652 5.049 1.00 93.88 86 GLY A CA 1
ATOM 674 C C . GLY A 1 86 ? -13.092 -4.786 6.061 1.00 93.88 86 GLY A C 1
ATOM 675 O O . GLY A 1 86 ? -14.009 -5.130 6.802 1.00 93.88 86 GLY A O 1
ATOM 676 N N . LEU A 1 87 ? -11.876 -5.331 6.144 1.00 94.38 87 LEU A N 1
ATOM 677 C CA . LEU A 1 87 ? -11.533 -6.362 7.129 1.00 94.38 87 LEU A CA 1
ATOM 678 C C . LEU A 1 87 ? -11.635 -5.837 8.571 1.00 94.38 87 LEU A C 1
ATOM 680 O O . LEU A 1 87 ? -12.117 -6.550 9.448 1.00 94.38 87 LEU A O 1
ATOM 684 N N . GLU A 1 88 ? -11.226 -4.590 8.813 1.00 94.56 88 GLU A N 1
ATOM 685 C CA . GLU A 1 88 ? -11.367 -3.913 10.110 1.00 94.56 88 GLU A CA 1
ATOM 686 C C . GLU A 1 88 ? -12.844 -3.678 10.481 1.00 94.56 88 GLU A C 1
ATOM 688 O O . GLU A 1 88 ? -13.213 -3.745 11.652 1.00 94.56 88 GLU A O 1
ATOM 693 N N . GLU A 1 89 ? -13.708 -3.446 9.489 1.00 92.25 89 GLU A N 1
ATOM 694 C CA . GLU A 1 89 ? -15.167 -3.356 9.655 1.00 92.25 89 GLU A CA 1
ATOM 695 C C . GLU A 1 89 ? -15.839 -4.726 9.886 1.00 92.25 89 GLU A C 1
ATOM 697 O O . GLU A 1 89 ? -17.039 -4.787 10.159 1.00 92.25 89 GLU A O 1
ATOM 702 N N . GLY A 1 90 ? -15.076 -5.822 9.817 1.00 92.38 90 GLY A N 1
ATOM 703 C CA . GLY A 1 90 ? -15.565 -7.186 10.005 1.00 92.38 90 GLY A CA 1
ATOM 704 C C . GLY A 1 90 ? -16.122 -7.840 8.739 1.00 92.38 90 GLY A C 1
ATOM 705 O O . GLY A 1 90 ? -16.801 -8.862 8.841 1.00 92.38 90 GLY A O 1
ATOM 706 N N . ASP A 1 91 ? -15.855 -7.283 7.553 1.00 92.62 91 ASP A N 1
ATOM 707 C CA . ASP A 1 91 ? -16.207 -7.936 6.294 1.00 92.62 91 ASP A CA 1
ATOM 708 C C . ASP A 1 91 ? -15.392 -9.221 6.080 1.00 92.62 91 ASP A C 1
ATOM 710 O O . ASP A 1 91 ? -14.212 -9.318 6.422 1.00 92.62 91 ASP A O 1
ATOM 714 N N . GLU A 1 92 ? -16.001 -10.198 5.409 1.00 93.69 92 GLU A N 1
ATOM 715 C CA . GLU A 1 92 ? -15.259 -11.327 4.848 1.00 93.69 92 GLU A CA 1
ATOM 716 C C . GLU A 1 92 ? -14.315 -10.863 3.724 1.00 93.69 92 GLU A C 1
ATOM 718 O O . GLU A 1 92 ? -14.607 -9.908 3.004 1.00 93.69 92 GLU A O 1
ATOM 723 N N . ASP A 1 93 ? -13.211 -11.586 3.507 1.00 89.50 93 ASP A N 1
ATOM 724 C CA . ASP A 1 93 ? -12.140 -11.216 2.563 1.00 89.50 93 ASP A CA 1
ATOM 725 C C . ASP A 1 93 ? -12.656 -10.879 1.149 1.00 89.50 93 ASP A C 1
ATOM 727 O O . ASP A 1 93 ? -12.328 -9.838 0.578 1.00 89.50 93 ASP A O 1
ATOM 731 N N . LEU A 1 94 ? -13.557 -11.707 0.609 1.00 90.94 94 LEU A N 1
ATOM 732 C CA . LEU A 1 94 ? -14.160 -11.475 -0.707 1.00 90.94 94 LEU A CA 1
ATOM 733 C C . LEU A 1 94 ? -15.056 -10.229 -0.740 1.00 90.94 94 LEU A C 1
ATOM 735 O O . LEU A 1 94 ? -15.094 -9.523 -1.750 1.00 90.94 94 LEU A O 1
ATOM 739 N N . VAL A 1 95 ? -15.770 -9.947 0.352 1.00 91.56 95 VAL A N 1
ATOM 740 C CA . VAL A 1 95 ? -16.635 -8.766 0.474 1.00 91.56 95 VAL A CA 1
ATOM 741 C C . VAL A 1 95 ? -15.778 -7.508 0.571 1.00 91.56 95 VAL A C 1
ATOM 743 O O . VAL A 1 95 ? -16.025 -6.553 -0.169 1.00 91.56 95 VAL A O 1
ATOM 746 N N . ALA A 1 96 ? -14.731 -7.533 1.398 1.00 92.38 96 ALA A N 1
ATOM 747 C CA . ALA A 1 96 ? -13.765 -6.447 1.520 1.00 92.38 96 ALA A CA 1
ATOM 748 C C . ALA A 1 96 ? -13.106 -6.143 0.164 1.00 92.38 96 ALA A C 1
ATOM 750 O O . ALA A 1 96 ? -13.065 -4.991 -0.268 1.00 92.38 96 ALA A O 1
ATOM 751 N N . MET A 1 97 ? -12.687 -7.175 -0.578 1.00 90.81 97 MET A N 1
ATOM 752 C CA . MET A 1 97 ? -12.166 -7.032 -1.942 1.00 90.81 97 MET A CA 1
ATOM 753 C C . MET A 1 97 ? -13.186 -6.427 -2.909 1.00 90.81 97 MET A C 1
ATOM 755 O O . MET A 1 97 ? -12.859 -5.496 -3.649 1.00 90.81 97 MET A O 1
ATOM 759 N N . ALA A 1 98 ? -14.427 -6.916 -2.898 1.00 90.19 98 ALA A N 1
ATOM 760 C CA . ALA A 1 98 ? -15.483 -6.409 -3.769 1.00 90.19 98 ALA A CA 1
ATOM 761 C C . ALA A 1 98 ? -15.814 -4.934 -3.487 1.00 90.19 98 ALA A C 1
ATOM 763 O O . ALA A 1 98 ? -16.085 -4.177 -4.420 1.00 90.19 98 ALA A O 1
ATOM 764 N N . LYS A 1 99 ? -15.770 -4.506 -2.222 1.00 89.44 99 LYS A N 1
ATOM 765 C CA . LYS A 1 99 ? -15.947 -3.102 -1.824 1.00 89.44 99 LYS A CA 1
ATOM 766 C C . LYS A 1 99 ? -14.732 -2.244 -2.189 1.00 89.44 99 LYS A C 1
ATOM 768 O O . LYS A 1 99 ? -14.890 -1.153 -2.737 1.00 89.44 99 LYS A O 1
ATOM 773 N N . ALA A 1 100 ? -13.519 -2.753 -1.980 1.00 89.62 100 ALA A N 1
ATOM 774 C CA . ALA A 1 100 ? -12.274 -2.034 -2.251 1.00 89.62 100 ALA A CA 1
ATOM 775 C C . ALA A 1 100 ? -12.098 -1.645 -3.726 1.00 89.62 100 ALA A C 1
ATOM 777 O O . ALA A 1 100 ? -11.504 -0.608 -4.026 1.00 89.62 100 ALA A O 1
ATOM 778 N N . VAL A 1 101 ? -12.648 -2.429 -4.659 1.00 85.81 101 VAL A N 1
ATOM 779 C CA . VAL A 1 101 ? -12.631 -2.100 -6.095 1.00 85.81 101 VAL A C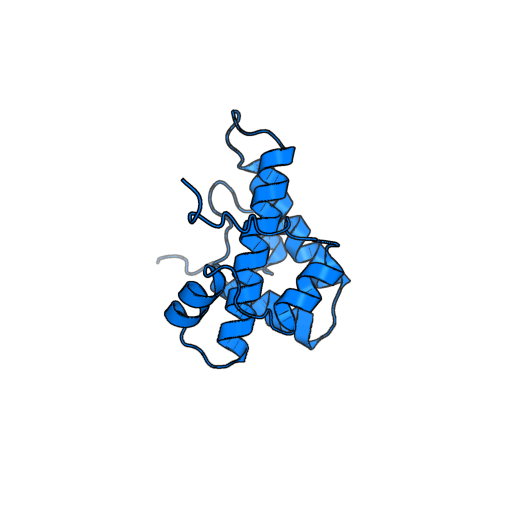A 1
ATOM 780 C C . VAL A 1 101 ? -13.781 -1.184 -6.523 1.00 85.81 101 VAL A C 1
ATOM 782 O O . VAL A 1 101 ? -13.677 -0.507 -7.549 1.00 85.81 101 VAL A O 1
ATOM 785 N N . ARG A 1 102 ? -14.872 -1.105 -5.745 1.00 81.56 102 ARG A N 1
ATOM 786 C CA . ARG A 1 102 ? -16.004 -0.219 -6.049 1.00 81.56 102 ARG A CA 1
ATOM 787 C C . ARG A 1 102 ? -15.597 1.234 -5.833 1.00 81.56 102 ARG A C 1
ATOM 789 O O . ARG A 1 102 ? -15.210 1.662 -4.742 1.00 81.56 102 ARG A O 1
ATOM 796 N N . ARG A 1 103 ? -15.666 2.019 -6.905 1.00 63.62 103 ARG A N 1
ATOM 797 C CA . ARG A 1 103 ? -15.405 3.463 -6.876 1.00 63.62 103 ARG A CA 1
ATOM 798 C C . ARG A 1 103 ? -16.615 4.169 -6.247 1.00 63.62 103 ARG A C 1
ATOM 800 O O . ARG A 1 103 ? -17.744 3.838 -6.584 1.00 63.62 103 ARG A O 1
ATOM 807 N N . GLY A 1 104 ? -16.383 5.095 -5.311 1.00 63.41 104 GLY A N 1
ATOM 808 C CA . GLY A 1 104 ? -17.440 5.895 -4.665 1.00 63.41 104 GLY A CA 1
ATOM 809 C C . GLY A 1 104 ? -17.863 5.460 -3.254 1.00 63.41 104 GLY A C 1
ATOM 810 O O . GLY A 1 104 ? -18.559 6.215 -2.583 1.00 63.41 104 GLY A O 1
ATOM 811 N N . GLN A 1 105 ? -17.416 4.301 -2.758 1.00 67.56 105 GLN A N 1
ATOM 812 C CA . GLN A 1 105 ? -17.568 3.980 -1.335 1.00 67.56 105 GLN A CA 1
ATOM 813 C C . GLN A 1 105 ? -16.645 4.850 -0.479 1.00 67.56 105 GLN A C 1
ATOM 815 O O . GLN A 1 105 ? -15.502 5.114 -0.868 1.00 67.56 105 GLN A O 1
ATOM 820 N N . GLY A 1 106 ? -17.150 5.262 0.687 1.00 74.00 106 GLY A N 1
ATOM 821 C CA . GLY A 1 106 ? -16.359 5.947 1.704 1.00 74.00 106 GLY A CA 1
ATOM 822 C C . GLY A 1 106 ? -15.082 5.170 2.021 1.00 74.00 106 GLY A C 1
ATOM 823 O O . GLY A 1 106 ? -15.066 3.942 1.981 1.00 74.00 106 GLY A O 1
ATOM 824 N N . ILE A 1 107 ? -14.002 5.903 2.276 1.00 87.75 107 ILE A N 1
ATOM 825 C CA . ILE A 1 107 ? -12.730 5.325 2.713 1.00 87.75 107 ILE A CA 1
ATOM 826 C C . ILE A 1 107 ? -12.669 5.334 4.241 1.00 87.75 107 ILE A C 1
ATOM 828 O O . ILE A 1 107 ? -13.076 6.319 4.875 1.00 87.75 107 ILE A O 1
ATOM 832 N N . GLY A 1 108 ? -12.160 4.250 4.819 1.00 92.69 108 GLY A N 1
ATOM 833 C CA . GLY A 1 10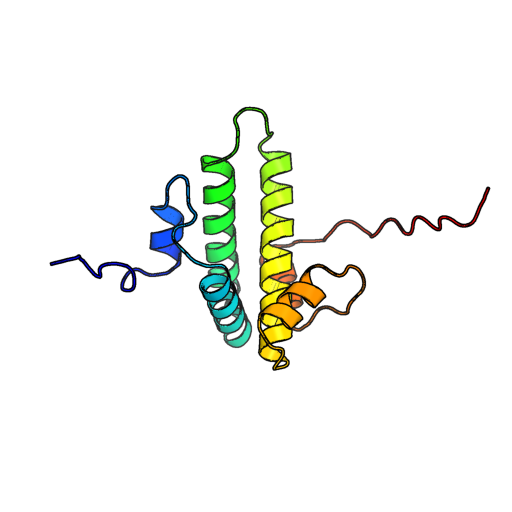8 ? -12.003 4.109 6.258 1.00 92.69 108 GLY A CA 1
ATOM 834 C C . GLY A 1 108 ? -10.725 4.772 6.771 1.00 92.69 108 GLY A C 1
ATOM 835 O O . GLY A 1 108 ? -10.056 5.551 6.078 1.00 92.69 108 GLY A O 1
ATOM 836 N N . LYS A 1 109 ? -10.421 4.522 8.047 1.00 96.19 109 LYS A N 1
ATOM 837 C CA . LYS A 1 109 ? -9.279 5.131 8.747 1.00 96.19 109 LYS A CA 1
ATOM 838 C C . LYS A 1 109 ? -7.938 4.667 8.172 1.00 96.19 109 LYS A C 1
ATOM 840 O O . LYS A 1 109 ? -7.015 5.473 8.096 1.00 96.19 109 LYS A O 1
ATOM 845 N N . ILE A 1 110 ? -7.847 3.414 7.727 1.00 97.19 110 ILE A N 1
ATOM 846 C CA . ILE A 1 110 ? -6.605 2.795 7.265 1.00 97.19 110 ILE A CA 1
ATOM 847 C C . ILE A 1 110 ? -6.225 3.378 5.905 1.00 97.19 110 ILE A C 1
ATOM 849 O O . ILE A 1 110 ? -5.101 3.848 5.730 1.00 97.19 110 ILE A O 1
ATOM 853 N N . THR A 1 111 ? -7.177 3.470 4.970 1.00 96.44 111 THR A N 1
ATOM 854 C CA . THR A 1 111 ? -6.926 4.110 3.668 1.00 96.44 111 THR A CA 1
ATOM 855 C C . THR A 1 111 ? -6.560 5.586 3.820 1.00 96.44 111 THR A C 1
ATOM 857 O O . THR A 1 111 ? -5.662 6.070 3.133 1.00 96.44 111 THR A O 1
ATOM 860 N N . LYS A 1 112 ? -7.219 6.323 4.727 1.00 96.12 112 LYS A N 1
ATOM 861 C CA . LYS A 1 112 ? -6.867 7.728 5.005 1.00 96.12 112 LYS A CA 1
ATOM 862 C C . LYS A 1 112 ? -5.442 7.860 5.533 1.00 96.12 112 LYS A C 1
ATOM 864 O O . LYS A 1 112 ? -4.714 8.736 5.073 1.00 96.12 112 LYS A O 1
ATOM 869 N N . PHE A 1 113 ? -5.057 6.993 6.467 1.00 97.56 113 PHE A N 1
ATOM 870 C CA . PHE A 1 113 ? -3.713 6.967 7.027 1.00 97.56 113 PHE A CA 1
ATOM 871 C C . PHE A 1 113 ? -2.663 6.669 5.951 1.00 97.56 113 PHE A C 1
ATOM 873 O O . PHE A 1 113 ? -1.724 7.445 5.803 1.00 97.56 113 PHE A O 1
ATOM 880 N N . TYR A 1 114 ? -2.870 5.626 5.137 1.00 96.94 114 TYR A N 1
ATOM 881 C CA . TYR A 1 114 ? -2.008 5.316 3.992 1.00 96.94 114 TYR A CA 1
ATOM 882 C C . TYR A 1 114 ? -1.839 6.530 3.067 1.00 96.94 114 TYR A C 1
ATOM 884 O O . TYR A 1 114 ? -0.716 6.978 2.844 1.00 96.94 114 TYR A O 1
ATOM 892 N N . ARG A 1 115 ? -2.946 7.105 2.575 1.00 96.38 115 ARG A N 1
ATOM 893 C CA . ARG A 1 115 ? -2.916 8.241 1.639 1.00 96.38 115 ARG A CA 1
ATOM 894 C C . ARG A 1 115 ? -2.166 9.438 2.200 1.00 96.38 115 ARG A C 1
ATOM 896 O O . ARG A 1 115 ? -1.413 10.072 1.470 1.00 96.38 115 ARG A O 1
ATOM 903 N N . ASN A 1 116 ? -2.359 9.729 3.484 1.00 96.88 116 ASN A N 1
ATOM 904 C CA . ASN A 1 116 ? -1.636 10.798 4.157 1.00 96.88 116 ASN A CA 1
ATOM 905 C C . ASN A 1 116 ? -0.136 10.486 4.266 1.00 96.88 116 ASN A C 1
ATOM 907 O O . ASN A 1 116 ? 0.680 11.333 3.920 1.00 96.88 116 ASN A O 1
ATOM 911 N N . ALA A 1 117 ? 0.223 9.266 4.676 1.00 96.56 117 ALA A N 1
ATOM 912 C CA . ALA A 1 117 ? 1.611 8.858 4.865 1.00 96.56 117 ALA A CA 1
ATOM 913 C C . ALA A 1 117 ? 2.431 8.918 3.566 1.00 96.56 117 ALA A C 1
ATOM 915 O O . ALA A 1 117 ? 3.598 9.305 3.603 1.00 96.56 117 ALA A O 1
ATOM 916 N N . VAL A 1 118 ? 1.838 8.560 2.422 1.00 96.00 118 VAL A N 1
ATOM 917 C CA . VAL A 1 118 ? 2.541 8.525 1.124 1.00 96.00 118 VAL A CA 1
ATOM 918 C C . VAL A 1 118 ? 2.204 9.699 0.199 1.00 96.00 118 VAL A C 1
ATOM 920 O O . VAL A 1 118 ? 2.579 9.674 -0.973 1.00 96.00 118 VAL A O 1
ATOM 923 N N . SER A 1 119 ? 1.484 10.704 0.707 1.00 94.19 119 SER A N 1
ATOM 924 C CA . SER A 1 119 ? 1.012 11.871 -0.054 1.00 94.19 119 SER A CA 1
ATOM 925 C C . SER A 1 119 ? 0.257 11.503 -1.340 1.00 94.19 119 SER A C 1
ATOM 927 O O . SER A 1 119 ? 0.430 12.139 -2.378 1.00 94.19 119 SER A O 1
ATOM 929 N N . TYR A 1 120 ? -0.567 10.453 -1.288 1.00 91.06 120 TYR A N 1
ATOM 930 C CA . TYR A 1 120 ? -1.315 9.980 -2.449 1.00 91.06 120 TYR A CA 1
ATOM 931 C C . TYR A 1 120 ? -2.686 10.646 -2.547 1.00 91.06 120 TYR A C 1
ATOM 933 O O . TYR A 1 120 ? -3.572 10.434 -1.712 1.00 91.06 120 TYR A O 1
ATOM 941 N N . GLU A 1 121 ? -2.881 11.392 -3.632 1.00 88.38 121 GLU A N 1
ATOM 942 C CA . GLU A 1 121 ? -4.172 11.936 -4.033 1.00 88.38 121 GLU A CA 1
ATOM 943 C C . GLU A 1 121 ? -4.688 11.166 -5.254 1.00 88.38 121 GLU A C 1
ATOM 945 O O . GLU A 1 121 ? -4.186 11.361 -6.363 1.00 88.38 121 GLU A O 1
ATOM 950 N N . PRO A 1 122 ? -5.681 10.270 -5.095 1.00 83.88 122 PRO A N 1
ATOM 951 C CA . PRO A 1 122 ? -6.215 9.554 -6.239 1.00 83.88 122 PRO A CA 1
ATOM 952 C C . PRO A 1 122 ? -6.873 10.541 -7.213 1.00 83.88 122 PRO A C 1
ATOM 954 O O . PRO A 1 122 ? -7.572 11.463 -6.771 1.00 83.88 122 PRO A O 1
ATOM 957 N N . PRO A 1 123 ? -6.719 10.335 -8.533 1.00 79.31 123 PRO A N 1
ATOM 958 C CA . PRO A 1 123 ? -7.311 11.212 -9.529 1.00 79.31 123 PRO A CA 1
ATOM 959 C C . PRO A 1 123 ? -8.816 11.358 -9.304 1.00 79.31 123 PRO A C 1
ATOM 961 O O . PRO A 1 123 ? -9.523 10.390 -8.993 1.00 79.31 123 PRO A O 1
ATOM 964 N N . LYS A 1 124 ? -9.308 12.595 -9.463 1.00 68.69 124 LYS A N 1
ATOM 965 C CA . LYS A 1 124 ? -10.735 12.907 -9.345 1.00 68.69 124 LYS A CA 1
ATOM 966 C C . LYS A 1 124 ? -11.523 11.973 -10.256 1.00 68.69 124 LYS A C 1
ATOM 968 O O . LYS A 1 124 ? -11.165 11.765 -11.415 1.00 68.69 124 LYS A O 1
ATOM 973 N N . GLN A 1 125 ? -12.600 11.408 -9.722 1.00 60.94 125 GLN A N 1
ATOM 974 C CA . GLN A 1 125 ? -13.472 10.546 -10.505 1.00 60.94 125 GLN A CA 1
ATOM 975 C C . GLN A 1 125 ? -14.017 11.357 -11.683 1.00 60.94 125 GLN A C 1
ATOM 977 O O . GLN A 1 125 ? -14.614 12.414 -11.478 1.00 60.94 125 GLN A O 1
ATOM 982 N N . ARG A 1 126 ? -13.827 10.865 -12.912 1.00 51.03 126 ARG A N 1
ATOM 983 C CA . ARG A 1 126 ? -14.670 11.299 -14.023 1.00 51.03 126 ARG A CA 1
ATOM 984 C C . ARG A 1 126 ? -16.084 10.846 -13.695 1.00 51.03 126 ARG A C 1
ATOM 986 O O . ARG A 1 126 ? -16.389 9.657 -13.747 1.00 51.03 126 ARG A O 1
ATOM 993 N N . THR A 1 127 ? -16.926 11.791 -13.302 1.00 50.28 127 THR A N 1
ATOM 994 C CA . THR A 1 127 ? -18.373 11.632 -13.379 1.00 50.28 127 THR A CA 1
ATOM 995 C C . THR A 1 127 ? -18.730 11.737 -14.855 1.00 50.28 127 THR A C 1
ATOM 997 O O . THR A 1 127 ? -19.179 12.786 -15.313 1.00 50.28 127 THR A O 1
ATOM 1000 N N . ASP A 1 128 ? -18.446 10.692 -15.630 1.00 45.59 128 ASP A N 1
ATOM 1001 C CA . ASP A 1 128 ? -19.043 10.580 -16.954 1.00 45.59 128 ASP A CA 1
ATOM 1002 C C . ASP A 1 128 ? -20.536 10.334 -16.705 1.00 45.59 128 ASP A C 1
ATOM 1004 O O . ASP A 1 128 ? -20.992 9.207 -16.508 1.00 45.59 128 ASP A O 1
ATOM 1008 N N . ASN A 1 129 ? -21.294 11.426 -16.604 1.00 43.94 129 ASN A N 1
ATOM 1009 C CA . ASN A 1 129 ? -22.738 11.389 -16.723 1.00 43.94 129 ASN A CA 1
ATOM 1010 C C . ASN A 1 129 ? -23.019 10.948 -18.163 1.00 43.94 129 ASN A C 1
ATOM 1012 O O . ASN A 1 129 ? -23.086 11.772 -19.067 1.00 43.94 129 ASN A O 1
ATOM 1016 N N . PHE A 1 130 ? -23.159 9.641 -18.384 1.00 49.72 130 PHE A N 1
ATOM 1017 C CA . PHE A 1 130 ? -23.626 9.048 -19.644 1.00 49.72 130 PHE A CA 1
ATOM 1018 C C . PHE A 1 130 ? -25.131 9.313 -19.881 1.00 49.72 130 PHE A C 1
ATOM 1020 O O . PHE A 1 130 ? -25.868 8.438 -20.323 1.00 49.72 130 PHE A O 1
ATOM 1027 N N . TYR A 1 131 ? -25.595 10.521 -19.566 1.00 44.22 131 TYR A N 1
ATOM 1028 C CA . TYR A 1 131 ? -26.932 11.024 -19.862 1.00 44.22 131 TYR A CA 1
ATOM 1029 C C . TYR A 1 131 ? -26.776 12.417 -20.463 1.00 44.22 131 TYR A C 1
ATOM 1031 O O . TYR A 1 131 ? -26.977 13.403 -19.771 1.00 44.22 131 TYR A O 1
ATOM 1039 N N . ASP A 1 132 ? -26.311 12.470 -21.708 1.00 46.53 132 ASP A N 1
ATOM 1040 C CA . ASP A 1 132 ? -26.609 13.536 -22.671 1.00 46.53 132 ASP A CA 1
ATOM 1041 C C . ASP A 1 132 ? -26.016 13.120 -24.025 1.00 46.53 132 ASP A C 1
ATOM 1043 O O . ASP A 1 132 ? -24.834 13.341 -24.301 1.00 46.53 132 ASP A O 1
ATOM 1047 N N . ASN A 1 133 ? -26.827 12.399 -24.809 1.00 40.44 133 ASN A N 1
ATOM 1048 C CA . ASN A 1 133 ? -26.981 12.494 -26.272 1.00 40.44 133 ASN A CA 1
ATOM 1049 C C . ASN A 1 133 ? -27.945 11.414 -26.774 1.00 40.44 133 ASN A C 1
ATOM 1051 O O . ASN A 1 133 ? -27.618 10.214 -26.633 1.00 40.44 133 ASN A O 1
#